Protein AF-A0A317H809-F1 (afdb_monomer_lite)

Secondary structure (DSSP, 8-state):
--HHHHHHHHHHHHHHHHHHHHHHHHHHTTPEEEEEEPPSTTPPPEEEEE-TTT--EEEEEGGG--HHHHHHHHHHHHHHHTT--

Sequence (85 aa):
MTAQKRRAEAYEHYKQDVEASARACVEEGEGIWVGIQEGEGLYTDLVLFNSPQTGSTLALKTTEITPEKVREKIRRSDAAFRRTQ

Foldseek 3Di:
DDPVVVVVVVVVVVQVVLFVVLCVQCVLLVWAFDGWDDDPDPDAIWGWTAQPVPRDIDIDGSVGGGSVVNNVRSVVVVVVVVVVD

pLDDT: mean 91.19, std 9.26, range [58.53, 98.75]

Structure (mmCIF, N/CA/C/O backbone):
data_AF-A0A317H809-F1
#
_entry.id   AF-A0A317H809-F1
#
loop_
_atom_site.group_PDB
_atom_site.id
_atom_site.type_symbol
_atom_site.label_atom_id
_atom_site.label_alt_id
_atom_site.label_comp_id
_atom_site.label_asym_id
_atom_site.label_entity_id
_atom_site.label_se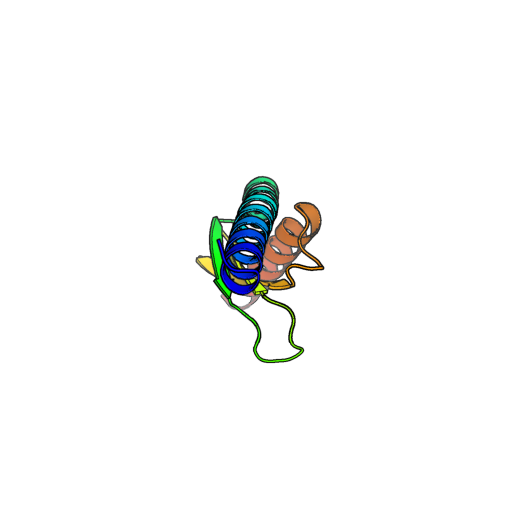q_id
_atom_site.pdbx_PDB_ins_code
_atom_site.Cartn_x
_atom_site.Cartn_y
_atom_site.Cartn_z
_atom_site.occupancy
_atom_site.B_iso_or_equiv
_atom_site.auth_seq_id
_atom_site.auth_comp_id
_atom_site.auth_asym_id
_atom_site.auth_atom_id
_atom_site.pdbx_PDB_model_num
ATOM 1 N N . MET A 1 1 ? 28.472 -2.037 -22.935 1.00 60.53 1 MET A N 1
ATOM 2 C CA . MET A 1 1 ? 27.464 -2.703 -22.074 1.00 60.53 1 MET A CA 1
ATOM 3 C C . MET A 1 1 ? 26.644 -3.675 -22.906 1.00 60.53 1 MET A C 1
ATOM 5 O O . MET A 1 1 ? 26.286 -3.328 -24.025 1.00 60.53 1 MET A O 1
ATOM 9 N N . THR A 1 2 ? 26.360 -4.873 -22.392 1.00 78.56 2 THR A N 1
ATOM 10 C CA . THR A 1 2 ? 25.537 -5.888 -23.073 1.00 78.56 2 THR A CA 1
ATOM 11 C C . THR A 1 2 ? 24.045 -5.529 -23.012 1.00 78.56 2 THR A C 1
ATOM 13 O O . THR A 1 2 ? 23.606 -4.794 -22.127 1.00 78.56 2 THR A O 1
ATOM 16 N N . ALA A 1 3 ? 23.239 -6.023 -23.958 1.00 76.06 3 ALA A N 1
ATOM 17 C CA . ALA A 1 3 ? 21.793 -5.762 -23.998 1.00 76.06 3 ALA A CA 1
ATOM 18 C C . ALA A 1 3 ? 21.052 -6.270 -22.745 1.00 76.06 3 ALA A C 1
ATOM 20 O O . ALA A 1 3 ? 20.119 -5.622 -22.282 1.00 76.06 3 ALA A O 1
ATOM 21 N N . GLN A 1 4 ? 21.517 -7.377 -22.159 1.00 74.69 4 GLN A N 1
ATOM 22 C CA . GLN A 1 4 ? 20.980 -7.927 -20.911 1.00 74.69 4 GLN A CA 1
ATOM 23 C C . GLN A 1 4 ? 21.145 -6.968 -19.727 1.00 74.69 4 GLN A C 1
ATOM 25 O O . GLN A 1 4 ? 20.201 -6.779 -18.967 1.00 74.69 4 GLN A O 1
ATOM 30 N N . LYS A 1 5 ? 22.307 -6.310 -19.610 1.00 75.19 5 LYS A N 1
ATOM 31 C CA . LYS A 1 5 ? 22.579 -5.373 -18.513 1.00 75.19 5 LYS A CA 1
ATOM 32 C C . LYS A 1 5 ? 21.635 -4.164 -18.546 1.00 75.19 5 LYS A C 1
ATOM 34 O O . LYS A 1 5 ? 21.035 -3.833 -17.534 1.00 75.19 5 LYS A O 1
ATOM 39 N N . ARG A 1 6 ? 21.409 -3.597 -19.737 1.00 78.56 6 ARG A N 1
ATOM 40 C CA . ARG A 1 6 ? 20.483 -2.464 -19.933 1.00 78.56 6 ARG A CA 1
ATOM 41 C C . ARG A 1 6 ? 19.031 -2.808 -19.588 1.00 78.56 6 ARG A C 1
ATOM 43 O O . ARG A 1 6 ? 18.305 -1.964 -19.080 1.00 78.56 6 ARG A O 1
ATOM 50 N N . ARG A 1 7 ? 18.602 -4.042 -19.870 1.00 79.44 7 ARG A N 1
ATOM 51 C CA . ARG A 1 7 ? 17.246 -4.506 -19.544 1.00 79.44 7 ARG A CA 1
ATOM 52 C C . ARG A 1 7 ? 17.051 -4.690 -18.037 1.00 79.44 7 ARG A C 1
ATOM 54 O O . ARG A 1 7 ? 15.986 -4.348 -17.541 1.00 79.44 7 ARG A O 1
ATOM 61 N N . ALA A 1 8 ? 18.054 -5.215 -17.334 1.00 79.25 8 ALA A N 1
ATOM 62 C CA . ALA A 1 8 ? 18.007 -5.341 -15.879 1.00 79.25 8 ALA A CA 1
ATOM 63 C C . ALA A 1 8 ? 17.952 -3.961 -15.203 1.00 79.25 8 ALA A C 1
ATOM 65 O O . ALA A 1 8 ? 17.083 -3.726 -14.378 1.00 79.25 8 ALA A O 1
ATOM 66 N N . GLU A 1 9 ? 18.801 -3.021 -15.629 1.00 82.31 9 GLU A N 1
ATOM 67 C CA . GLU A 1 9 ? 18.803 -1.645 -15.106 1.00 82.31 9 GLU A CA 1
ATOM 68 C C . GLU A 1 9 ? 17.446 -0.948 -15.309 1.00 82.31 9 GLU A C 1
ATOM 70 O O . GLU A 1 9 ? 16.901 -0.371 -14.373 1.00 82.31 9 GLU A O 1
ATOM 75 N N . ALA A 1 10 ? 16.848 -1.055 -16.501 1.00 81.25 10 ALA A N 1
ATOM 76 C CA . ALA A 1 10 ? 15.529 -0.476 -16.772 1.00 81.25 10 ALA A CA 1
ATOM 77 C C . ALA A 1 10 ? 14.411 -1.081 -15.902 1.00 81.25 10 ALA A C 1
ATOM 79 O O . ALA A 1 10 ? 13.473 -0.381 -15.527 1.00 81.25 10 ALA A O 1
ATOM 80 N N . TYR A 1 11 ? 14.509 -2.373 -15.583 1.00 83.75 11 TYR A N 1
ATOM 81 C CA . TYR A 1 11 ? 13.544 -3.052 -14.725 1.00 83.75 11 TYR A CA 1
ATOM 82 C C . TYR A 1 11 ? 13.639 -2.590 -13.266 1.00 83.75 11 TYR A C 1
ATOM 84 O O . TYR A 1 11 ? 12.613 -2.340 -12.640 1.00 83.75 11 TYR A O 1
ATOM 92 N N . GLU A 1 12 ? 14.855 -2.409 -12.749 1.00 83.56 12 GLU A N 1
ATOM 93 C CA . GLU A 1 12 ? 15.066 -1.887 -11.395 1.00 83.56 12 GLU A CA 1
ATOM 94 C C . GLU A 1 12 ? 14.558 -0.447 -11.250 1.00 83.56 12 GLU A C 1
ATOM 96 O O . GLU A 1 12 ? 13.888 -0.128 -10.271 1.00 83.56 12 GLU A O 1
ATOM 101 N N . HIS A 1 13 ? 14.793 0.408 -12.250 1.00 82.56 13 HIS A N 1
ATOM 102 C CA . HIS A 1 13 ? 14.239 1.765 -12.251 1.00 82.56 13 HIS A CA 1
ATOM 103 C C . HIS A 1 13 ? 12.708 1.768 -12.247 1.00 82.56 13 HIS A C 1
ATOM 105 O O . HIS A 1 13 ? 12.097 2.470 -11.448 1.00 82.56 13 HIS A O 1
ATOM 111 N N . TYR A 1 14 ? 12.085 0.927 -13.077 1.00 83.62 14 TYR A N 1
ATOM 112 C CA . TYR A 1 14 ? 10.632 0.773 -13.077 1.00 83.62 14 TYR A CA 1
ATOM 113 C C . TYR A 1 14 ? 10.094 0.353 -11.699 1.00 83.62 14 TYR A C 1
ATOM 115 O O . TYR A 1 14 ? 9.111 0.922 -11.229 1.00 83.62 14 TYR A O 1
ATOM 123 N N . LYS A 1 15 ? 10.746 -0.603 -11.023 1.00 86.38 15 LYS A N 1
ATOM 124 C CA . LYS A 1 15 ? 10.350 -1.019 -9.669 1.00 86.38 15 LYS A CA 1
ATOM 125 C C . LYS A 1 15 ? 10.420 0.127 -8.664 1.00 86.38 15 LYS A C 1
ATOM 127 O O . LYS A 1 15 ? 9.488 0.293 -7.882 1.00 86.38 15 LYS A O 1
ATOM 132 N N . GLN A 1 16 ? 11.489 0.921 -8.706 1.00 88.62 16 GLN A N 1
ATOM 133 C CA . GLN A 1 16 ? 11.651 2.080 -7.824 1.00 88.62 16 GLN A CA 1
ATOM 134 C C . GLN A 1 16 ? 10.535 3.111 -8.025 1.00 88.62 16 GLN A C 1
ATOM 136 O O . GLN A 1 16 ? 9.975 3.600 -7.044 1.00 88.62 16 GLN A O 1
ATOM 141 N N . ASP A 1 17 ? 10.171 3.398 -9.276 1.00 91.06 17 ASP A N 1
ATOM 142 C CA . ASP A 1 17 ? 9.093 4.341 -9.590 1.00 91.06 17 ASP A CA 1
ATOM 143 C C . ASP A 1 17 ? 7.728 3.826 -9.105 1.00 91.06 17 ASP A C 1
ATOM 145 O O . ASP A 1 17 ? 6.941 4.580 -8.524 1.00 91.06 17 ASP A O 1
ATOM 149 N N . VAL A 1 18 ? 7.457 2.527 -9.290 1.00 91.81 18 VAL A N 1
ATOM 150 C CA . VAL A 1 18 ? 6.235 1.877 -8.790 1.00 91.81 18 VAL A CA 1
ATOM 151 C C . VAL A 1 18 ? 6.170 1.933 -7.266 1.00 91.81 18 VAL A C 1
ATOM 153 O O . VAL A 1 18 ? 5.124 2.277 -6.716 1.00 91.81 18 VAL A O 1
ATOM 156 N N . GLU A 1 19 ? 7.271 1.634 -6.575 1.00 95.56 19 GLU A N 1
ATOM 157 C CA . GLU A 1 19 ? 7.331 1.681 -5.115 1.00 95.56 19 GLU A CA 1
ATOM 158 C C . GLU A 1 19 ? 7.096 3.099 -4.587 1.00 95.56 19 GLU A C 1
ATOM 160 O O . GLU A 1 19 ? 6.267 3.297 -3.697 1.00 95.56 19 GLU A O 1
ATOM 165 N N . ALA A 1 20 ? 7.758 4.099 -5.174 1.00 96.62 20 ALA A N 1
ATOM 166 C CA . ALA A 1 20 ? 7.589 5.495 -4.790 1.00 96.62 20 ALA A CA 1
ATOM 167 C C . ALA A 1 20 ? 6.145 5.979 -5.006 1.00 96.62 20 ALA A C 1
ATOM 169 O O . ALA A 1 20 ? 5.566 6.619 -4.124 1.00 96.62 20 ALA A O 1
ATOM 170 N N . SER A 1 21 ? 5.540 5.634 -6.147 1.00 96.75 21 SER A N 1
ATOM 171 C CA . SER A 1 21 ? 4.150 5.986 -6.456 1.00 96.75 21 SER A CA 1
ATOM 172 C C . SER A 1 21 ? 3.156 5.305 -5.508 1.00 96.75 21 SER A C 1
ATOM 174 O O . SER A 1 21 ? 2.265 5.963 -4.963 1.00 96.75 21 SER A O 1
ATOM 176 N N . ALA A 1 22 ? 3.332 4.006 -5.252 1.00 97.62 22 ALA A N 1
ATOM 177 C CA . ALA A 1 22 ? 2.490 3.254 -4.330 1.00 97.62 22 ALA A CA 1
ATOM 178 C C . ALA A 1 22 ? 2.606 3.787 -2.896 1.00 97.62 22 ALA A C 1
ATOM 180 O O . ALA A 1 22 ? 1.591 3.953 -2.216 1.00 97.62 22 ALA A O 1
ATOM 181 N N . ARG A 1 23 ? 3.826 4.104 -2.452 1.00 98.44 23 ARG A N 1
ATOM 182 C CA . ARG A 1 23 ? 4.080 4.697 -1.139 1.00 98.44 23 ARG A CA 1
ATOM 183 C C . ARG A 1 23 ? 3.381 6.041 -0.978 1.00 98.44 23 ARG A C 1
ATOM 185 O O . ARG A 1 23 ? 2.706 6.233 0.030 1.00 98.44 23 ARG A O 1
ATOM 192 N N . ALA A 1 24 ? 3.478 6.921 -1.973 1.00 98.44 24 ALA A N 1
ATOM 193 C CA . ALA A 1 24 ? 2.786 8.208 -1.951 1.00 98.44 24 ALA A CA 1
ATOM 194 C C . ALA A 1 24 ? 1.265 8.030 -1.806 1.00 98.44 24 ALA A C 1
ATOM 196 O O . ALA A 1 24 ? 0.645 8.681 -0.968 1.00 98.44 24 ALA A O 1
ATOM 197 N N . CYS A 1 25 ? 0.676 7.079 -2.541 1.00 98.50 25 CYS A N 1
ATOM 198 C CA . CYS A 1 25 ? -0.751 6.774 -2.424 1.00 98.50 25 CYS A CA 1
ATOM 199 C C . CYS A 1 25 ? -1.136 6.264 -1.028 1.00 98.50 25 CYS A C 1
ATOM 201 O O . CYS A 1 25 ? -2.203 6.605 -0.518 1.00 98.50 25 CYS A O 1
ATOM 203 N N . VAL A 1 26 ? -0.290 5.433 -0.409 1.00 98.56 26 VAL A N 1
ATOM 204 C CA . VAL A 1 26 ? -0.523 4.932 0.952 1.00 98.56 26 VAL A CA 1
ATOM 205 C C . VAL A 1 26 ? -0.487 6.071 1.965 1.00 98.56 26 VAL A C 1
ATOM 207 O O . VAL A 1 26 ? -1.409 6.183 2.769 1.00 98.56 26 VAL A O 1
ATOM 210 N N . GLU A 1 27 ? 0.534 6.924 1.907 1.00 98.38 27 GLU A N 1
ATOM 211 C CA . GLU A 1 27 ? 0.703 8.039 2.843 1.00 98.38 27 GLU A CA 1
ATOM 212 C C . GLU A 1 27 ? -0.427 9.080 2.694 1.00 98.38 27 GLU A C 1
ATOM 214 O O . GLU A 1 27 ? -1.021 9.489 3.692 1.00 98.38 27 GLU A O 1
ATOM 219 N N . GLU A 1 28 ? -0.816 9.440 1.464 1.00 98.44 28 GLU A N 1
ATOM 220 C CA . GLU A 1 28 ? -1.950 10.347 1.198 1.00 98.44 28 GLU A CA 1
ATOM 221 C C . GLU A 1 28 ? -3.307 9.730 1.590 1.00 98.44 28 GLU A C 1
ATOM 223 O O . GLU A 1 28 ? -4.239 10.418 2.018 1.00 98.44 28 GLU A O 1
ATOM 228 N N . GLY A 1 29 ? -3.420 8.406 1.484 1.00 98.19 29 GLY A N 1
ATOM 229 C CA . GLY A 1 29 ? -4.558 7.628 1.963 1.00 98.19 29 GLY A CA 1
ATOM 230 C C . GLY A 1 29 ? -4.602 7.428 3.481 1.00 98.19 29 GLY A C 1
ATOM 231 O O . GLY A 1 29 ? -5.492 6.721 3.951 1.00 98.19 29 GLY A O 1
ATOM 232 N N . GLU A 1 30 ? -3.673 8.038 4.228 1.00 98.19 30 GLU A N 1
ATOM 233 C CA . GLU A 1 30 ? -3.511 7.932 5.688 1.00 98.19 30 GLU A CA 1
ATOM 234 C C . GLU A 1 30 ? -3.133 6.524 6.179 1.00 98.19 30 GLU A C 1
ATOM 236 O O . GLU A 1 30 ? -3.344 6.178 7.340 1.00 98.19 30 GLU A O 1
ATOM 241 N N . GLY A 1 31 ? -2.567 5.689 5.308 1.00 98.00 31 GLY A N 1
ATOM 242 C CA . GLY A 1 31 ? -1.985 4.403 5.675 1.00 98.00 31 GLY A CA 1
ATOM 243 C C . GLY A 1 31 ? -0.519 4.516 6.088 1.00 98.00 31 GLY A C 1
ATOM 244 O O . GLY A 1 31 ? 0.179 5.468 5.750 1.00 98.00 31 GLY A O 1
ATOM 245 N N . ILE A 1 32 ? -0.029 3.498 6.797 1.00 98.44 32 ILE A N 1
ATOM 246 C CA . ILE A 1 32 ? 1.399 3.356 7.108 1.00 98.44 32 ILE A CA 1
ATOM 247 C C . ILE A 1 32 ? 2.016 2.401 6.091 1.00 98.44 32 ILE A C 1
ATOM 249 O O . ILE A 1 32 ? 1.640 1.229 6.050 1.00 98.44 32 ILE A O 1
ATOM 253 N N . TRP A 1 33 ? 2.959 2.893 5.288 1.00 98.31 33 TRP A N 1
ATOM 254 C CA . TRP A 1 33 ? 3.687 2.088 4.306 1.00 98.31 33 TRP A CA 1
ATOM 255 C C . TRP A 1 33 ? 4.405 0.896 4.949 1.00 98.31 33 TRP A C 1
ATOM 257 O O . TRP A 1 33 ? 5.085 1.052 5.964 1.00 98.31 33 TRP A O 1
ATOM 267 N N . VAL A 1 34 ? 4.279 -0.282 4.330 1.00 97.88 34 VAL A N 1
ATOM 268 C CA . VAL A 1 34 ? 5.009 -1.496 4.727 1.00 97.88 34 VAL A CA 1
ATOM 269 C C . VAL A 1 34 ? 5.941 -1.954 3.608 1.00 97.88 34 VAL A C 1
ATOM 271 O O . VAL A 1 34 ? 7.119 -2.187 3.862 1.00 97.88 34 VAL A O 1
ATOM 274 N N . GLY A 1 35 ? 5.438 -2.075 2.379 1.00 96.81 35 GLY A N 1
ATOM 275 C CA . GLY A 1 35 ? 6.233 -2.542 1.244 1.00 96.81 35 GLY A CA 1
ATOM 276 C C . GLY A 1 35 ? 5.381 -3.090 0.106 1.00 96.81 35 GLY A C 1
ATOM 277 O O . GLY A 1 35 ? 4.152 -3.115 0.188 1.00 96.81 35 GLY A O 1
ATOM 278 N N . ILE A 1 36 ? 6.048 -3.575 -0.940 1.00 96.50 36 ILE A N 1
ATOM 279 C CA . ILE A 1 36 ? 5.417 -4.348 -2.012 1.00 96.50 36 ILE A CA 1
ATOM 280 C C . ILE A 1 36 ? 5.786 -5.817 -1.834 1.00 96.50 36 ILE A C 1
ATOM 282 O O . ILE A 1 36 ? 6.961 -6.166 -1.739 1.00 96.50 36 ILE A O 1
ATOM 286 N N . GLN A 1 37 ? 4.776 -6.679 -1.799 1.00 95.00 37 GLN A N 1
ATOM 287 C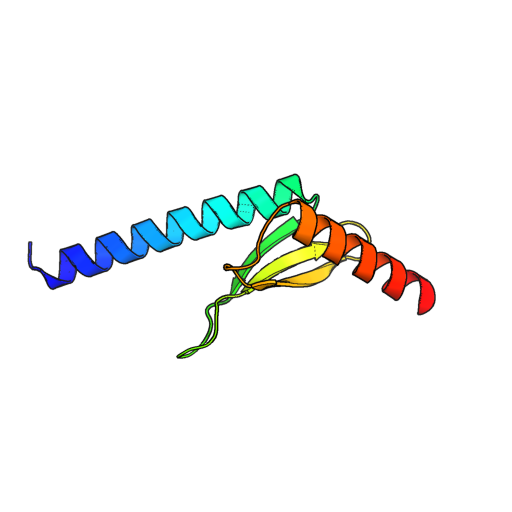 CA . GLN A 1 37 ? 4.955 -8.116 -1.922 1.00 95.00 37 GLN A CA 1
ATOM 288 C C . GLN A 1 37 ? 4.814 -8.502 -3.394 1.00 95.00 37 GLN A C 1
ATOM 290 O O . GLN A 1 37 ? 3.749 -8.312 -3.986 1.00 95.00 37 GLN A O 1
ATOM 295 N N . GLU A 1 38 ? 5.886 -9.051 -3.963 1.00 91.38 38 GLU A N 1
ATOM 296 C CA . GLU A 1 38 ? 5.899 -9.524 -5.348 1.00 91.38 38 GLU A CA 1
ATOM 297 C C . GLU A 1 38 ? 4.923 -10.697 -5.529 1.00 91.38 38 GLU A C 1
ATOM 299 O O . GLU A 1 38 ? 4.873 -11.627 -4.716 1.00 91.38 38 GLU A O 1
ATOM 304 N N . GLY A 1 39 ? 4.123 -10.638 -6.591 1.00 86.19 39 GLY A N 1
ATOM 305 C CA . GLY A 1 39 ? 3.276 -11.743 -7.016 1.00 86.19 39 GLY A CA 1
ATOM 306 C C . GLY A 1 39 ? 4.086 -12.798 -7.771 1.00 86.19 39 GLY A C 1
ATOM 307 O O . GLY A 1 39 ? 4.967 -12.479 -8.565 1.00 86.19 39 GLY A O 1
ATOM 308 N N . GLU A 1 40 ? 3.775 -14.079 -7.570 1.00 82.00 40 GLU A N 1
ATOM 309 C CA . GLU A 1 40 ? 4.372 -15.139 -8.388 1.00 82.00 40 GLU A CA 1
ATOM 310 C C . GLU A 1 40 ? 3.660 -15.260 -9.751 1.00 82.00 40 GLU A C 1
ATOM 312 O O . GLU A 1 40 ? 2.433 -15.277 -9.849 1.00 82.00 40 GLU A O 1
ATOM 317 N N . GLY A 1 41 ? 4.418 -15.397 -10.840 1.00 76.00 41 GLY A N 1
ATOM 318 C CA . GLY A 1 41 ? 3.864 -15.698 -12.164 1.00 76.00 41 GLY A CA 1
ATOM 319 C C . GLY A 1 41 ? 2.979 -14.587 -12.748 1.00 76.00 41 GLY A C 1
ATOM 320 O O . GLY A 1 41 ? 3.482 -13.546 -13.155 1.00 76.00 41 GLY A O 1
ATOM 321 N N . LEU A 1 42 ? 1.671 -14.849 -12.875 1.00 65.56 42 LEU A N 1
ATOM 322 C CA . LEU A 1 42 ? 0.683 -13.911 -13.441 1.00 65.56 42 LEU A CA 1
ATOM 323 C C . LEU A 1 42 ? -0.059 -13.098 -12.368 1.00 65.56 42 LEU A C 1
ATO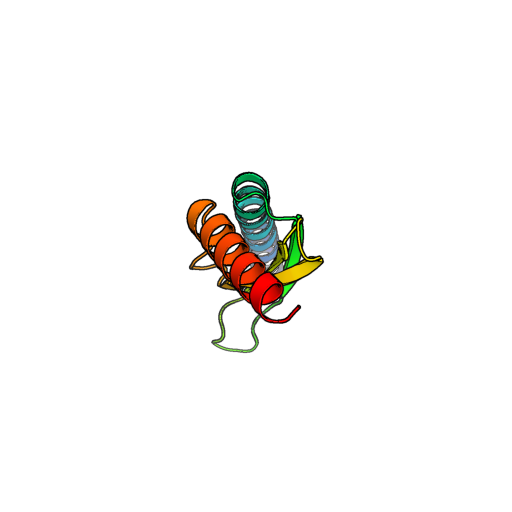M 325 O O . LEU A 1 42 ? -0.956 -12.320 -12.700 1.00 65.56 42 LEU A O 1
ATOM 329 N N . TYR A 1 43 ? 0.258 -13.308 -11.089 1.00 78.00 43 TYR A N 1
ATOM 330 C CA . TYR A 1 43 ? -0.370 -12.561 -10.008 1.00 78.00 43 TYR A CA 1
ATOM 331 C C . TYR A 1 43 ? 0.189 -11.139 -9.941 1.00 78.00 43 TYR A C 1
ATOM 333 O O . TYR A 1 43 ? 1.378 -10.908 -10.129 1.00 78.00 43 TYR A O 1
ATOM 341 N N . THR A 1 44 ? -0.694 -10.177 -9.685 1.00 86.75 44 THR A N 1
ATOM 342 C CA . THR A 1 44 ? -0.310 -8.779 -9.485 1.00 86.75 44 THR A CA 1
ATOM 343 C C . THR A 1 44 ? 0.337 -8.602 -8.119 1.00 86.75 44 THR A C 1
ATOM 345 O O . THR A 1 44 ? -0.170 -9.134 -7.129 1.00 86.75 44 THR A O 1
ATOM 348 N N . ASP A 1 45 ? 1.396 -7.800 -8.070 1.00 93.94 45 ASP A N 1
ATOM 349 C CA . ASP A 1 45 ? 2.040 -7.390 -6.826 1.00 93.94 45 ASP A CA 1
ATOM 350 C C . ASP A 1 45 ? 1.048 -6.722 -5.863 1.00 93.94 45 ASP A C 1
ATOM 352 O O . ASP A 1 45 ? 0.089 -6.048 -6.268 1.00 93.94 45 ASP A O 1
ATOM 356 N N . LEU A 1 46 ? 1.294 -6.894 -4.567 1.00 96.19 46 LEU A N 1
ATOM 357 C CA . LEU A 1 46 ? 0.463 -6.346 -3.504 1.00 96.19 46 LEU A CA 1
ATOM 358 C C . LEU A 1 46 ? 1.196 -5.227 -2.776 1.00 96.19 46 LEU A C 1
ATOM 360 O O . LEU A 1 46 ? 2.272 -5.426 -2.223 1.00 96.19 46 LEU A O 1
ATOM 364 N N . VAL A 1 47 ? 0.562 -4.064 -2.716 1.00 97.81 47 VAL A N 1
ATOM 365 C CA . VAL A 1 47 ? 0.948 -2.962 -1.841 1.00 97.81 47 VAL A CA 1
ATOM 366 C C . VAL A 1 47 ? 0.440 -3.262 -0.438 1.00 97.81 47 VAL A C 1
ATOM 368 O O . VAL A 1 47 ? -0.774 -3.327 -0.219 1.00 97.81 47 VAL A O 1
ATOM 371 N N . LEU A 1 48 ? 1.365 -3.432 0.502 1.00 98.25 48 LEU A N 1
ATOM 372 C CA . LEU A 1 48 ? 1.088 -3.676 1.910 1.00 98.25 48 LEU A CA 1
ATOM 373 C C . LEU A 1 48 ? 1.164 -2.369 2.700 1.00 98.25 48 LEU A C 1
ATOM 375 O O . LEU A 1 48 ? 2.107 -1.584 2.563 1.00 98.25 48 LEU A O 1
ATOM 379 N N . PHE A 1 49 ? 0.175 -2.152 3.559 1.00 98.62 49 PHE A N 1
ATOM 380 C CA . PHE A 1 49 ? 0.115 -0.996 4.447 1.00 98.62 49 PHE A CA 1
ATOM 381 C C . PHE A 1 49 ? -0.693 -1.312 5.700 1.00 98.62 49 PHE A C 1
ATOM 383 O O . PHE A 1 49 ? -1.577 -2.165 5.675 1.00 98.62 49 PHE A O 1
ATOM 390 N N . ASN A 1 50 ? -0.425 -0.614 6.799 1.00 98.44 50 ASN A N 1
ATOM 391 C CA . ASN A 1 50 ? -1.169 -0.801 8.042 1.00 98.44 50 ASN A CA 1
ATOM 392 C C . ASN A 1 50 ? -2.210 0.303 8.245 1.00 98.44 50 ASN A C 1
ATOM 394 O O . ASN A 1 50 ? -1.968 1.466 7.913 1.00 98.44 50 ASN A O 1
ATOM 398 N N . SER A 1 51 ? -3.343 -0.057 8.854 1.00 96.81 51 SER A N 1
ATOM 399 C CA . SER A 1 51 ? -4.221 0.937 9.475 1.00 96.81 51 SER A CA 1
ATOM 400 C C . SER A 1 51 ? -3.516 1.546 10.696 1.00 96.81 51 SER A C 1
ATOM 402 O O . SER A 1 51 ? -3.129 0.789 11.594 1.00 96.81 51 SER A O 1
ATOM 404 N N . PRO A 1 52 ? -3.399 2.883 10.795 1.00 95.88 52 PRO A N 1
ATOM 405 C CA . PRO A 1 52 ? -2.853 3.527 11.988 1.00 95.88 52 PRO A CA 1
ATOM 406 C C . PRO A 1 52 ? -3.691 3.264 13.245 1.00 95.88 52 PRO A C 1
ATOM 408 O O . PRO A 1 52 ? -3.156 3.260 14.349 1.00 95.88 52 PRO A O 1
ATOM 411 N N . GLN A 1 53 ? -5.004 3.054 13.090 1.00 95.06 53 GLN A N 1
ATOM 412 C CA . GLN A 1 53 ? -5.923 2.894 14.217 1.00 95.06 53 GLN A CA 1
ATOM 413 C C . GLN A 1 53 ? -5.862 1.489 14.824 1.00 95.06 53 GLN A C 1
ATOM 415 O O . GLN A 1 53 ? -5.972 1.340 16.039 1.00 95.06 53 GLN A O 1
ATOM 420 N N . THR A 1 54 ? -5.748 0.456 13.989 1.00 94.00 54 THR A N 1
ATOM 421 C CA . THR A 1 54 ? -5.876 -0.944 14.431 1.00 94.00 54 THR A CA 1
ATOM 422 C C . THR A 1 54 ? -4.579 -1.734 14.338 1.00 94.00 54 THR A C 1
ATOM 424 O O . THR A 1 54 ? -4.528 -2.863 14.817 1.00 94.00 54 THR A O 1
ATOM 427 N N . GLY A 1 55 ? -3.544 -1.191 13.688 1.00 94.25 55 GLY A N 1
ATOM 428 C CA . GLY A 1 55 ? -2.299 -1.907 13.396 1.00 94.25 55 GLY A CA 1
ATOM 429 C C . GLY A 1 55 ? -2.469 -3.076 12.419 1.00 94.25 55 GLY A C 1
ATOM 430 O O . GLY A 1 55 ? -1.513 -3.799 12.162 1.00 94.25 55 GLY A O 1
ATOM 431 N N . SER A 1 56 ? -3.672 -3.276 11.870 1.00 95.69 56 SER A N 1
ATOM 432 C CA . SER A 1 56 ? -3.957 -4.370 10.943 1.00 95.69 56 SER A CA 1
ATOM 433 C C . SER A 1 56 ? -3.259 -4.134 9.611 1.00 95.69 56 SER A C 1
ATOM 435 O O . SER A 1 56 ? -3.380 -3.047 9.040 1.00 95.69 56 SER A O 1
ATOM 437 N N . THR A 1 57 ? -2.591 -5.166 9.096 1.00 97.50 57 THR A N 1
ATOM 438 C CA . THR A 1 57 ? -2.016 -5.152 7.750 1.00 97.50 57 THR A CA 1
ATOM 439 C C . THR A 1 57 ? -3.100 -5.352 6.702 1.00 97.50 57 THR A C 1
ATOM 441 O O . THR A 1 57 ? -3.906 -6.281 6.759 1.00 97.50 57 THR A O 1
ATOM 444 N N . LEU A 1 58 ? -3.107 -4.451 5.732 1.00 97.62 58 LEU A N 1
ATOM 445 C CA . LEU A 1 58 ? -4.019 -4.383 4.608 1.00 97.62 58 LEU A CA 1
ATOM 446 C C . LEU A 1 58 ? -3.222 -4.487 3.315 1.00 97.62 58 LEU A C 1
ATOM 448 O O . LEU A 1 58 ? -2.042 -4.147 3.256 1.00 97.62 58 LEU A O 1
ATOM 452 N N . ALA A 1 59 ? -3.902 -4.956 2.275 1.00 97.56 59 ALA A N 1
ATOM 453 C CA . ALA A 1 59 ? -3.324 -5.089 0.953 1.00 97.56 59 ALA A CA 1
ATOM 454 C C . ALA A 1 59 ? -4.269 -4.543 -0.120 1.00 97.56 59 ALA A C 1
ATOM 456 O O . ALA A 1 59 ? -5.495 -4.737 -0.059 1.00 97.56 59 ALA A O 1
ATOM 457 N N . LEU A 1 60 ? -3.671 -3.896 -1.116 1.00 97.62 60 LEU A N 1
ATOM 458 C CA . LEU A 1 60 ? -4.271 -3.543 -2.401 1.00 97.62 60 LEU A CA 1
ATOM 459 C C . LEU A 1 60 ? -3.330 -4.001 -3.515 1.00 97.62 60 LEU A C 1
ATOM 461 O O . LEU A 1 60 ? -2.123 -4.060 -3.312 1.00 97.62 60 LEU A O 1
ATOM 465 N N . LYS A 1 61 ? -3.860 -4.322 -4.694 1.00 96.00 61 LYS A N 1
ATOM 466 C CA . LYS A 1 61 ? -2.999 -4.600 -5.850 1.00 96.00 61 LYS A CA 1
ATOM 467 C C . LYS A 1 61 ? -2.287 -3.321 -6.282 1.00 96.00 61 LYS A C 1
ATOM 469 O O . LYS A 1 61 ? -2.897 -2.251 -6.243 1.00 96.00 61 LYS A O 1
ATOM 474 N N . THR A 1 62 ? -1.057 -3.428 -6.778 1.00 94.69 62 THR A N 1
ATOM 475 C CA . THR A 1 62 ? -0.329 -2.285 -7.365 1.00 94.69 62 THR A CA 1
ATOM 476 C C . THR A 1 62 ? -1.102 -1.623 -8.507 1.00 94.69 62 THR A C 1
ATOM 478 O O . THR A 1 62 ? -1.042 -0.412 -8.662 1.00 94.69 62 THR A O 1
ATOM 481 N N . THR A 1 63 ? -1.913 -2.374 -9.256 1.00 93.19 63 THR A N 1
ATOM 482 C CA . THR A 1 63 ? -2.769 -1.838 -10.332 1.00 93.19 63 THR A CA 1
ATOM 483 C C . THR A 1 63 ? -4.021 -1.102 -9.843 1.00 93.19 63 THR A C 1
ATOM 485 O O . THR A 1 63 ? -4.718 -0.489 -10.644 1.00 93.19 63 THR A O 1
ATOM 488 N N . GLU A 1 64 ? -4.366 -1.218 -8.559 1.00 95.38 64 GLU A N 1
ATOM 489 C CA . GLU A 1 64 ? -5.589 -0.660 -7.959 1.00 95.38 64 GLU A CA 1
A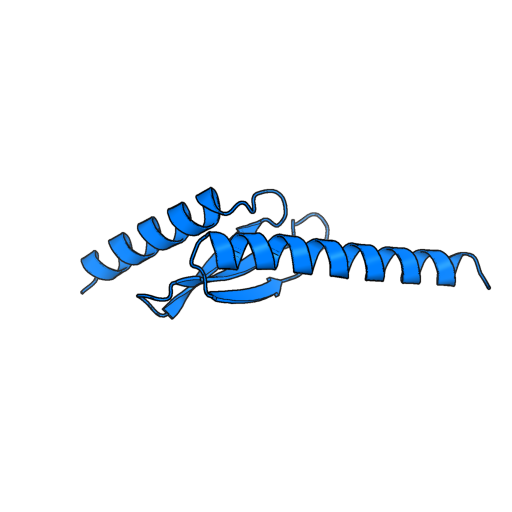TOM 490 C C . GLU A 1 64 ? -5.274 0.413 -6.900 1.00 95.38 64 GLU A C 1
ATOM 492 O O . GLU A 1 64 ? -6.193 0.929 -6.258 1.00 95.38 64 GLU A O 1
ATOM 497 N N . ILE A 1 65 ? -3.990 0.719 -6.673 1.00 97.19 65 ILE A N 1
ATOM 498 C CA . ILE A 1 65 ? -3.562 1.621 -5.607 1.00 97.19 65 ILE A CA 1
ATOM 499 C C . ILE A 1 65 ? -3.901 3.075 -5.956 1.00 97.19 65 ILE A C 1
ATOM 501 O O . ILE A 1 65 ? -3.447 3.620 -6.956 1.00 97.19 65 ILE A O 1
ATOM 505 N N . THR A 1 66 ? -4.713 3.700 -5.106 1.00 98.38 66 THR A N 1
ATOM 506 C CA . THR A 1 66 ? -4.967 5.146 -5.089 1.00 98.38 66 THR A CA 1
ATOM 507 C C . THR A 1 66 ? -5.164 5.596 -3.636 1.00 98.38 66 THR A C 1
ATOM 509 O O . THR A 1 66 ? -5.540 4.758 -2.799 1.00 98.38 66 THR A O 1
ATOM 512 N N . PRO A 1 67 ? -4.975 6.888 -3.309 1.00 98.75 67 PRO A N 1
ATOM 513 C CA . PRO A 1 67 ? -5.236 7.406 -1.964 1.00 98.75 67 PRO A CA 1
ATOM 514 C C . PRO A 1 67 ? -6.654 7.099 -1.459 1.00 98.75 67 PRO A C 1
ATOM 516 O O . PRO A 1 67 ? -6.856 6.694 -0.311 1.00 98.75 67 PRO A O 1
ATOM 519 N N . GLU A 1 68 ? -7.661 7.216 -2.327 1.00 98.62 68 GLU A N 1
ATOM 520 C CA . GLU A 1 68 ? -9.064 6.962 -1.986 1.00 98.62 68 GLU A CA 1
ATOM 521 C C . GLU A 1 68 ? -9.299 5.489 -1.658 1.00 98.62 68 GLU A C 1
ATOM 523 O O . GLU A 1 68 ? -10.039 5.169 -0.725 1.00 98.62 68 GLU A O 1
ATOM 528 N N . LYS A 1 69 ? -8.658 4.580 -2.403 1.00 98.38 69 LYS A N 1
ATOM 529 C CA . LYS A 1 69 ? -8.770 3.138 -2.170 1.00 98.38 69 LYS A CA 1
ATOM 530 C C . LYS A 1 69 ? -8.082 2.713 -0.882 1.00 98.38 69 LYS A C 1
ATOM 532 O O . LYS A 1 69 ? -8.635 1.874 -0.168 1.00 98.38 69 LYS A O 1
ATOM 537 N N . VAL A 1 70 ? -6.942 3.317 -0.547 1.00 98.50 70 VAL A N 1
ATOM 538 C CA . VAL A 1 70 ? -6.261 3.115 0.742 1.00 98.50 70 VAL A CA 1
ATOM 539 C C . VAL A 1 70 ? -7.177 3.546 1.885 1.00 98.50 70 VAL A C 1
ATOM 541 O O . VAL A 1 70 ? -7.506 2.733 2.753 1.00 98.50 70 VAL A O 1
ATOM 544 N N . ARG A 1 71 ? -7.697 4.777 1.826 1.00 98.50 71 ARG A N 1
ATOM 545 C CA . ARG A 1 71 ? -8.603 5.333 2.840 1.00 98.50 71 ARG A CA 1
ATOM 546 C C . ARG A 1 71 ? -9.874 4.502 2.998 1.00 98.50 71 ARG A C 1
ATOM 548 O O . ARG A 1 71 ? -10.316 4.210 4.110 1.00 98.50 71 ARG A O 1
ATOM 555 N N . GLU A 1 72 ? -10.459 4.067 1.882 1.00 98.25 72 GLU A N 1
ATOM 556 C CA . GLU A 1 72 ? -11.620 3.180 1.872 1.00 98.25 72 GLU A CA 1
ATOM 557 C C . GLU A 1 72 ? -11.315 1.840 2.561 1.00 98.25 72 GLU A C 1
ATOM 559 O O . GLU A 1 72 ? -12.128 1.360 3.360 1.00 98.25 72 GLU A O 1
ATOM 564 N N . LYS A 1 73 ? -10.156 1.238 2.271 1.00 97.69 73 LYS A N 1
ATOM 565 C CA . LYS A 1 73 ? -9.732 -0.043 2.848 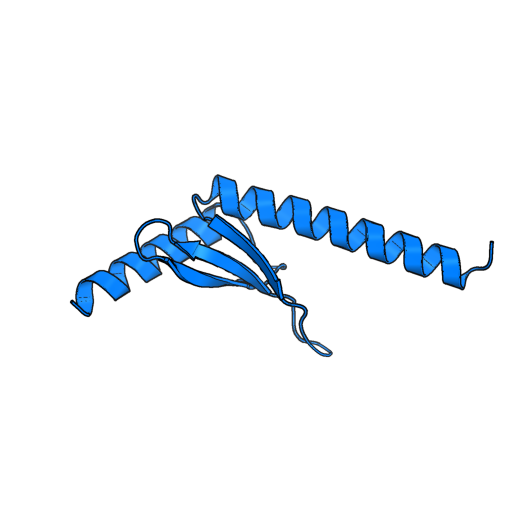1.00 97.69 73 LYS A CA 1
ATOM 566 C C . LYS A 1 73 ? -9.500 0.069 4.356 1.00 97.69 73 LYS A C 1
ATOM 568 O O . LYS A 1 73 ? -10.016 -0.774 5.091 1.00 97.69 73 LYS A O 1
ATOM 573 N N . ILE A 1 74 ? -8.816 1.124 4.810 1.00 98.12 74 ILE A N 1
ATOM 574 C CA . ILE A 1 74 ? -8.586 1.423 6.236 1.00 98.12 74 ILE A CA 1
ATOM 575 C C . ILE A 1 74 ? -9.919 1.586 6.958 1.00 98.12 74 ILE A C 1
ATOM 577 O O . ILE A 1 74 ? -10.211 0.843 7.893 1.00 98.12 74 ILE A O 1
ATOM 581 N N . ARG A 1 75 ? -10.800 2.458 6.450 1.00 97.44 75 ARG A N 1
ATOM 582 C CA . ARG A 1 75 ? -12.117 2.708 7.054 1.00 97.44 75 ARG A CA 1
ATOM 583 C C . ARG A 1 75 ? -12.933 1.425 7.221 1.00 97.44 75 ARG A C 1
ATOM 585 O O . ARG A 1 75 ? -13.602 1.244 8.239 1.00 97.44 75 ARG A O 1
ATOM 592 N N . ARG A 1 76 ? -12.916 0.543 6.213 1.00 95.56 76 ARG A N 1
ATOM 593 C CA . ARG A 1 76 ? -13.609 -0.755 6.268 1.00 95.56 76 ARG A CA 1
ATOM 594 C C . ARG A 1 76 ? -12.982 -1.681 7.313 1.00 95.56 76 ARG A C 1
ATOM 596 O O . ARG A 1 76 ? -13.730 -2.292 8.073 1.00 95.56 76 ARG A O 1
ATOM 603 N N . SER A 1 77 ? -11.652 -1.754 7.366 1.00 95.19 77 SER A N 1
ATOM 604 C CA . SER A 1 77 ? -10.918 -2.544 8.362 1.00 95.19 77 SER A CA 1
ATOM 605 C C . SER A 1 77 ? -11.228 -2.089 9.785 1.00 95.19 77 SER A C 1
ATOM 607 O O . SER A 1 77 ? -11.641 -2.892 10.617 1.00 95.19 77 SER A O 1
ATOM 609 N N . ASP A 1 78 ? -11.129 -0.788 10.054 1.00 95.69 78 ASP A N 1
ATOM 610 C CA . ASP A 1 78 ? -11.333 -0.241 11.396 1.00 95.69 78 ASP A CA 1
ATOM 611 C C . ASP A 1 78 ? -12.779 -0.409 11.865 1.00 95.69 78 ASP A C 1
ATOM 613 O O . ASP A 1 78 ? -13.043 -0.697 13.034 1.00 95.69 78 ASP A O 1
ATOM 617 N N . ALA A 1 79 ? -13.740 -0.279 10.945 1.00 94.75 79 ALA A N 1
ATOM 618 C CA . ALA A 1 79 ? -15.138 -0.561 11.239 1.00 94.75 79 ALA A CA 1
ATOM 619 C C . ALA A 1 79 ? -15.386 -2.044 11.558 1.00 94.75 79 ALA A C 1
ATOM 621 O O . ALA A 1 79 ? -16.236 -2.333 12.397 1.00 94.75 79 ALA A O 1
ATOM 622 N N . ALA A 1 80 ? -14.676 -2.969 10.904 1.00 92.06 80 ALA A N 1
ATOM 623 C CA . ALA A 1 80 ? -14.777 -4.398 11.188 1.00 92.06 80 ALA A CA 1
ATOM 624 C C . ALA A 1 80 ? -14.138 -4.752 12.539 1.00 92.06 80 ALA A C 1
ATOM 626 O O . ALA A 1 80 ? -14.785 -5.407 13.350 1.00 92.06 80 ALA A O 1
ATOM 627 N N . PHE A 1 81 ? -12.936 -4.238 12.818 1.00 89.88 81 PHE A N 1
ATOM 628 C CA . PHE A 1 81 ? -12.215 -4.470 14.074 1.00 89.88 81 PHE A CA 1
ATOM 629 C C . PHE A 1 81 ? -13.012 -4.013 15.305 1.00 89.88 81 PHE A C 1
ATOM 631 O O . PHE A 1 81 ? -13.040 -4.694 16.326 1.00 89.88 81 PHE A O 1
ATOM 638 N N . ARG A 1 82 ? -13.724 -2.881 15.202 1.00 88.62 82 ARG A N 1
ATOM 639 C CA . ARG A 1 82 ? -14.596 -2.385 16.281 1.00 88.62 82 ARG A CA 1
ATOM 640 C C . ARG A 1 82 ? -15.804 -3.276 16.580 1.00 88.62 82 ARG A C 1
ATOM 642 O O . ARG A 1 82 ? -16.349 -3.167 17.666 1.00 88.62 82 ARG A O 1
ATOM 649 N N . ARG A 1 83 ? -16.263 -4.104 15.635 1.00 82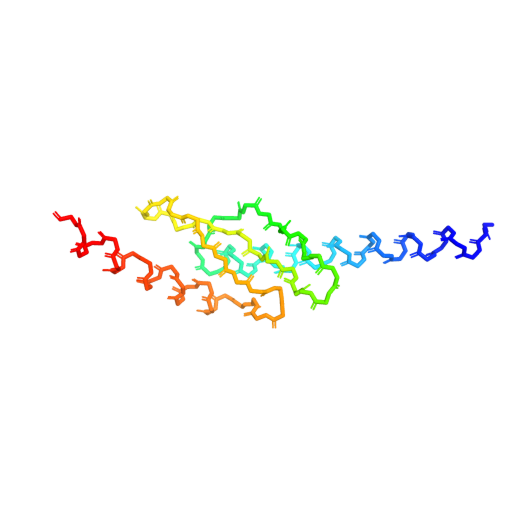.56 83 ARG A N 1
ATOM 650 C CA . ARG A 1 83 ? -17.424 -4.999 15.837 1.00 82.56 83 ARG A CA 1
ATOM 651 C C . ARG A 1 83 ? -17.049 -6.328 16.484 1.00 82.56 83 ARG A C 1
ATOM 653 O O . ARG A 1 83 ? -17.938 -7.071 16.878 1.00 82.56 83 ARG A O 1
ATOM 660 N N . THR A 1 84 ? -15.761 -6.650 16.507 1.00 76.38 84 THR A N 1
ATOM 661 C CA . THR A 1 84 ? -15.225 -7.900 17.058 1.00 76.38 84 THR A CA 1
ATOM 662 C C . THR A 1 84 ? -14.671 -7.739 18.476 1.00 76.38 84 THR A C 1
ATOM 664 O O . THR A 1 84 ? -14.121 -8.697 19.009 1.00 76.38 84 THR A O 1
ATOM 667 N N . GLN A 1 85 ? -14.789 -6.539 19.052 1.00 58.53 85 GLN A N 1
ATOM 668 C CA . GLN A 1 85 ? -14.472 -6.197 20.443 1.00 58.53 85 GLN A CA 1
ATOM 669 C C . GLN A 1 85 ? -15.769 -6.181 21.253 1.00 58.53 85 GLN A C 1
ATOM 671 O O . GLN A 1 85 ? -15.743 -6.659 22.405 1.00 58.53 85 GLN A O 1
#

Radius of gyration: 15.58 Å; chains: 1; bounding box: 45×26×44 Å